Protein AF-A0A933CPD8-F1 (afdb_monomer_lite)

Sequence (116 aa):
MVTSETPESGQQAPEQKIETLAEEIGRLIRNAEPERREDLKELAFTLIREEAFQGATEDARRGGTTPGPFNPLGSGVLIFVLGGGLSFVFGPVGLVLMFGGLIFMLWGLLMSWLKR

pLDDT: mean 70.65, std 14.03, range [41.44, 89.12]

Radius of gyration: 25.87 Å; chains: 1; bounding box: 65×56×55 Å

Secondary structure (DSSP, 8-state):
-------TTTTHHHHHHHHHHHHHHHHHHHHS-GGGHHHHHHHHHHHHHHHHHHHHHHHHHHTT----S--HHHHHHHHHHHHHHHHHHSHHHHHHHHHHHHHHHHHHHHHHHHT-

Structure (mmCIF, N/CA/C/O backbone):
data_AF-A0A933CPD8-F1
#
_entry.id   AF-A0A933CPD8-F1
#
loop_
_atom_site.group_PDB
_atom_site.id
_atom_site.type_symbol
_atom_site.label_atom_id
_atom_site.label_alt_id
_atom_site.label_comp_id
_atom_site.label_asym_id
_atom_site.label_entity_id
_atom_site.label_seq_id
_atom_site.pdbx_PDB_ins_code
_atom_site.Cartn_x
_atom_site.Cartn_y
_atom_site.Cartn_z
_atom_site.occupancy
_atom_site.B_iso_or_equiv
_atom_site.auth_seq_id
_atom_site.auth_comp_id
_atom_site.auth_asym_id
_atom_site.auth_atom_id
_atom_site.pdbx_PDB_model_num
ATOM 1 N N . MET A 1 1 ? -35.946 -41.082 -0.046 1.00 45.38 1 MET A N 1
ATOM 2 C CA . MET A 1 1 ? -34.522 -40.794 -0.322 1.00 45.38 1 MET A CA 1
ATOM 3 C C . MET A 1 1 ? -34.550 -39.868 -1.525 1.00 45.38 1 MET A C 1
ATOM 5 O O . MET A 1 1 ? -35.066 -40.288 -2.544 1.00 45.38 1 MET A O 1
ATOM 9 N N . VAL A 1 2 ? -34.280 -38.572 -1.428 1.00 41.44 2 VAL A N 1
ATOM 10 C CA . VAL A 1 2 ? -33.017 -37.952 -1.018 1.00 41.44 2 VAL A CA 1
ATOM 11 C C . VAL A 1 2 ? -33.319 -36.570 -0.418 1.00 41.44 2 VAL A C 1
ATOM 13 O O . VAL A 1 2 ? -34.145 -35.828 -0.937 1.00 41.44 2 VAL A O 1
ATOM 16 N N . THR A 1 3 ? -32.682 -36.283 0.711 1.00 45.56 3 THR A N 1
ATOM 17 C CA . THR A 1 3 ? -32.575 -34.982 1.378 1.00 45.56 3 THR A CA 1
ATOM 18 C C . THR A 1 3 ? -31.865 -33.982 0.468 1.00 45.56 3 THR A C 1
ATOM 20 O O . THR A 1 3 ? -30.728 -34.223 0.077 1.00 45.56 3 THR A O 1
ATOM 23 N N . SER A 1 4 ? -32.514 -32.864 0.141 1.00 48.28 4 SER A N 1
ATOM 24 C CA . SER A 1 4 ? -31.832 -31.701 -0.433 1.00 48.28 4 SER A CA 1
ATOM 25 C C . SER A 1 4 ? -30.997 -31.059 0.670 1.00 48.28 4 SER A C 1
ATOM 27 O O . SER A 1 4 ? -31.533 -30.428 1.578 1.00 48.28 4 SER A O 1
ATOM 29 N N . GLU A 1 5 ? -29.696 -31.310 0.639 1.00 50.12 5 GLU A N 1
ATOM 30 C CA . GLU A 1 5 ? -28.725 -30.772 1.584 1.00 50.12 5 GLU A CA 1
ATOM 31 C C . GLU A 1 5 ? -28.539 -29.272 1.324 1.00 50.12 5 GLU A C 1
ATOM 33 O O . GLU A 1 5 ? -27.986 -28.857 0.310 1.00 50.12 5 GLU A O 1
ATOM 38 N N . THR A 1 6 ? -29.059 -28.459 2.238 1.00 50.44 6 THR A N 1
ATOM 39 C CA . THR A 1 6 ? -28.878 -27.007 2.296 1.00 50.44 6 THR A CA 1
ATOM 40 C C . THR A 1 6 ? -27.424 -26.678 2.681 1.00 50.44 6 THR A C 1
ATOM 42 O O . THR A 1 6 ? -27.019 -27.045 3.786 1.00 50.44 6 THR A O 1
ATOM 45 N N . PRO A 1 7 ? -26.633 -25.966 1.853 1.00 48.81 7 PRO A N 1
ATOM 46 C CA . PRO A 1 7 ? -25.261 -25.572 2.195 1.00 48.81 7 PRO A CA 1
ATOM 47 C C . PRO A 1 7 ? -25.168 -24.229 2.962 1.00 48.81 7 PRO A C 1
ATOM 49 O O . PRO A 1 7 ? -24.079 -23.698 3.159 1.00 48.81 7 PRO A O 1
ATOM 52 N N . GLU A 1 8 ? -26.291 -23.676 3.430 1.00 53.84 8 GLU A N 1
ATOM 53 C CA . GLU A 1 8 ? -26.418 -22.298 3.955 1.00 53.84 8 GLU A CA 1
ATOM 54 C C . GLU A 1 8 ? -25.877 -22.084 5.387 1.00 53.84 8 GLU A C 1
ATOM 56 O O . GLU A 1 8 ? -25.960 -20.989 5.932 1.00 53.84 8 GLU A O 1
ATOM 61 N N . SER A 1 9 ? -25.327 -23.099 6.051 1.00 52.94 9 SER A N 1
ATOM 62 C CA . SER A 1 9 ? -24.935 -23.007 7.469 1.00 52.94 9 SER A CA 1
ATOM 63 C C . SER A 1 9 ? -23.559 -22.363 7.711 1.00 52.94 9 SER A C 1
ATOM 65 O O . SER A 1 9 ? -23.224 -22.044 8.852 1.00 52.94 9 SER A O 1
ATOM 67 N N . GLY A 1 10 ? -22.765 -22.127 6.659 1.00 52.94 10 GLY A N 1
ATOM 68 C CA . GLY A 1 10 ? -21.439 -21.495 6.755 1.00 52.94 10 GLY A CA 1
ATOM 69 C C . GLY A 1 10 ? -21.420 -19.965 6.604 1.00 52.94 10 GLY A C 1
ATOM 70 O O . GLY A 1 10 ? -20.543 -19.318 7.173 1.00 52.94 10 GLY A O 1
ATOM 71 N N . GLN A 1 11 ? -22.375 -19.382 5.870 1.00 52.06 11 GLN A N 1
ATOM 72 C CA . GLN A 1 11 ? -22.440 -17.936 5.574 1.00 52.06 11 GLN A CA 1
ATOM 73 C C . GLN A 1 11 ? -23.318 -17.144 6.549 1.00 52.06 11 GLN A C 1
ATOM 75 O O . GLN A 1 11 ? -23.001 -16.005 6.869 1.00 52.06 11 GLN A O 1
ATOM 80 N N . GLN A 1 12 ? -24.319 -17.782 7.155 1.00 58.72 12 GLN A N 1
ATOM 81 C CA . GLN A 1 12 ? -25.172 -17.130 8.154 1.00 58.72 12 GLN A CA 1
ATOM 82 C C . GLN A 1 12 ? -24.430 -16.803 9.466 1.00 58.72 12 GLN A C 1
ATOM 84 O O . GLN A 1 12 ? -24.773 -15.856 10.171 1.00 58.72 12 GLN A O 1
ATOM 89 N N . ALA A 1 13 ? -23.391 -17.572 9.809 1.00 69.56 13 ALA A N 1
ATOM 90 C CA . ALA A 1 13 ? -22.619 -17.389 11.039 1.00 69.56 13 ALA A CA 1
ATOM 91 C C . ALA A 1 13 ? -21.805 -16.073 11.102 1.00 69.56 13 ALA A C 1
ATOM 93 O O . ALA A 1 13 ? -21.812 -15.437 12.160 1.00 69.56 13 ALA A O 1
ATOM 94 N N . PRO A 1 14 ? -21.076 -15.640 10.051 1.00 74.31 14 PRO A N 1
ATOM 95 C CA . PRO A 1 14 ? -20.404 -14.339 10.055 1.00 74.31 14 PRO A CA 1
ATOM 96 C C . PRO A 1 14 ? -21.382 -13.158 10.015 1.00 74.31 14 PRO A C 1
ATOM 98 O O . PRO A 1 14 ? -21.169 -12.184 10.731 1.00 74.31 14 PRO A O 1
ATOM 101 N N . GLU A 1 15 ? -22.471 -13.254 9.253 1.00 77.62 15 GLU A N 1
ATOM 102 C CA . GLU A 1 15 ? -23.481 -12.190 9.124 1.00 77.62 15 GLU A CA 1
ATOM 103 C C . GLU A 1 15 ? -24.167 -11.890 10.467 1.00 77.62 15 GLU A C 1
ATOM 105 O O . GLU A 1 15 ? -24.194 -10.740 10.905 1.00 77.62 15 GLU A O 1
ATOM 110 N N . GLN A 1 16 ? -24.601 -12.930 11.191 1.00 83.50 16 GLN A N 1
ATOM 111 C CA . GLN A 1 16 ? -25.207 -12.793 12.526 1.00 83.50 16 GLN A CA 1
ATOM 112 C C . GLN A 1 16 ? -24.244 -12.190 13.561 1.00 83.50 16 GLN A C 1
ATOM 114 O O . GLN A 1 16 ? -24.651 -11.445 14.457 1.00 83.50 16 GLN A O 1
ATOM 119 N N . LYS A 1 17 ? -22.943 -12.492 13.449 1.00 80.25 17 LYS A N 1
ATOM 120 C CA . LYS A 1 17 ? -21.917 -11.904 14.323 1.00 80.25 17 LYS A CA 1
ATOM 121 C C . LYS A 1 17 ? -21.726 -10.416 14.050 1.00 80.25 17 LYS A C 1
ATOM 123 O O . LYS A 1 17 ? -21.588 -9.655 15.004 1.00 80.25 17 LYS A O 1
ATOM 128 N N . ILE A 1 18 ? -21.726 -10.008 12.779 1.00 85.12 18 ILE A N 1
ATOM 129 C CA . ILE A 1 18 ? -21.614 -8.596 12.384 1.00 85.12 18 ILE A CA 1
ATOM 130 C C . ILE A 1 18 ? -22.828 -7.811 12.890 1.00 85.12 18 ILE A C 1
ATOM 132 O O . ILE A 1 18 ? -22.660 -6.728 13.448 1.00 85.12 18 ILE A O 1
ATOM 136 N N . GLU A 1 19 ? -24.029 -8.373 12.756 1.00 85.56 19 GLU A N 1
ATOM 137 C CA . GLU A 1 19 ? -25.267 -7.770 13.258 1.00 85.56 19 GLU A CA 1
ATOM 138 C C . GLU A 1 19 ? -25.220 -7.556 14.778 1.00 85.56 19 GLU A C 1
ATOM 140 O O . GLU A 1 19 ? -25.422 -6.438 15.254 1.00 85.56 19 GLU A O 1
ATOM 145 N N . THR A 1 20 ? -24.828 -8.587 15.534 1.00 89.00 20 THR A N 1
ATOM 146 C CA . THR A 1 20 ? -24.675 -8.497 16.997 1.00 89.00 20 THR A CA 1
ATOM 147 C C . THR A 1 20 ? -23.664 -7.412 17.397 1.00 89.00 20 THR A C 1
ATOM 149 O O . THR A 1 20 ? -23.920 -6.626 18.311 1.00 89.00 20 THR A O 1
ATOM 152 N N . LEU A 1 21 ? -22.527 -7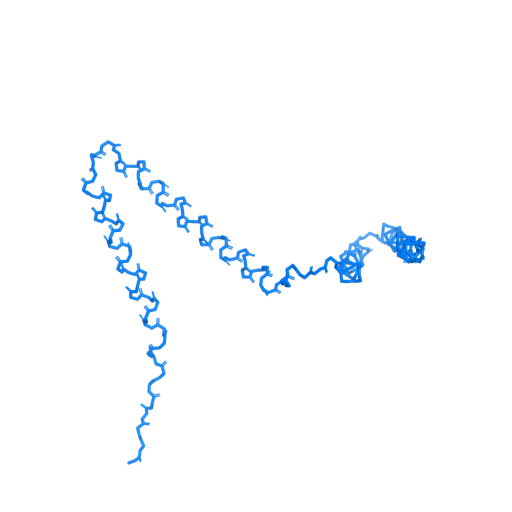.318 16.694 1.00 87.69 21 LEU A N 1
ATOM 153 C CA . LEU A 1 21 ? -21.507 -6.294 16.952 1.00 87.69 21 LEU A CA 1
ATOM 154 C C . LEU A 1 21 ? -22.024 -4.880 16.658 1.00 87.69 21 LEU A C 1
ATOM 156 O O . LEU A 1 21 ? -21.766 -3.948 17.422 1.00 87.69 21 LEU A O 1
ATOM 160 N N . ALA A 1 22 ? -22.764 -4.709 15.562 1.00 87.50 22 ALA A N 1
ATOM 161 C CA . ALA A 1 22 ? -23.354 -3.429 15.188 1.00 87.50 22 ALA A CA 1
ATOM 162 C C . ALA A 1 22 ? -24.381 -2.957 16.230 1.00 87.50 22 ALA A C 1
ATOM 164 O O . ALA A 1 22 ? -24.400 -1.777 16.599 1.00 87.50 22 ALA A O 1
ATOM 165 N N . GLU A 1 23 ? -25.197 -3.873 16.756 1.00 89.12 23 GLU A N 1
ATOM 166 C CA . GLU A 1 23 ? -26.130 -3.579 17.844 1.00 89.12 23 GLU A CA 1
ATOM 167 C C . GLU A 1 23 ? -25.412 -3.176 19.135 1.00 89.12 23 GLU A C 1
ATOM 169 O O . GLU A 1 23 ? -25.828 -2.221 19.803 1.00 89.12 23 GLU A O 1
ATOM 174 N N . GLU A 1 24 ? -24.317 -3.859 19.471 1.00 88.56 24 GLU A N 1
ATOM 175 C CA . GLU A 1 24 ? -23.526 -3.582 20.667 1.00 88.56 24 GLU A CA 1
ATOM 176 C C . GLU A 1 24 ? -22.836 -2.212 20.593 1.00 88.56 24 GLU A C 1
ATOM 178 O O . GLU A 1 24 ? -22.964 -1.410 21.525 1.00 88.56 24 GLU A O 1
ATOM 183 N N . ILE A 1 25 ? -22.212 -1.885 19.455 1.00 86.38 25 ILE A N 1
ATOM 184 C CA . ILE A 1 25 ? -21.628 -0.560 19.187 1.00 86.38 25 ILE A CA 1
ATOM 185 C C . ILE A 1 25 ? -22.716 0.517 19.260 1.00 86.38 25 ILE A C 1
ATOM 187 O O . ILE A 1 25 ? -22.555 1.532 19.943 1.00 86.38 25 ILE A O 1
ATOM 191 N N . GLY A 1 26 ? -23.868 0.282 18.626 1.00 83.94 26 GLY A N 1
ATOM 192 C CA . GLY A 1 26 ? -25.002 1.202 18.672 1.00 83.94 26 GLY A CA 1
ATOM 193 C C . GLY A 1 26 ? -25.527 1.427 20.093 1.00 83.94 26 GLY A C 1
ATOM 194 O O . GLY A 1 26 ? -25.874 2.553 20.456 1.00 83.94 26 GLY A O 1
ATOM 195 N N . ARG A 1 27 ? -25.563 0.385 20.931 1.00 88.62 27 ARG A N 1
ATOM 196 C CA . ARG A 1 27 ? -25.953 0.491 22.345 1.00 88.62 27 ARG A CA 1
ATOM 197 C C . ARG A 1 27 ? -24.930 1.289 23.151 1.00 88.62 27 ARG A C 1
ATOM 199 O O . ARG A 1 27 ? -25.334 2.117 23.965 1.00 88.62 27 ARG A O 1
ATOM 206 N N . LEU A 1 28 ? -23.639 1.077 22.908 1.00 86.25 28 LEU A N 1
ATOM 207 C CA . LEU A 1 28 ? -22.558 1.779 23.599 1.00 86.25 28 LEU A CA 1
ATOM 208 C C . LEU A 1 28 ? -22.569 3.283 23.281 1.00 86.25 28 LEU A C 1
ATOM 210 O O . LEU A 1 28 ? -22.518 4.101 24.196 1.00 86.25 28 LEU A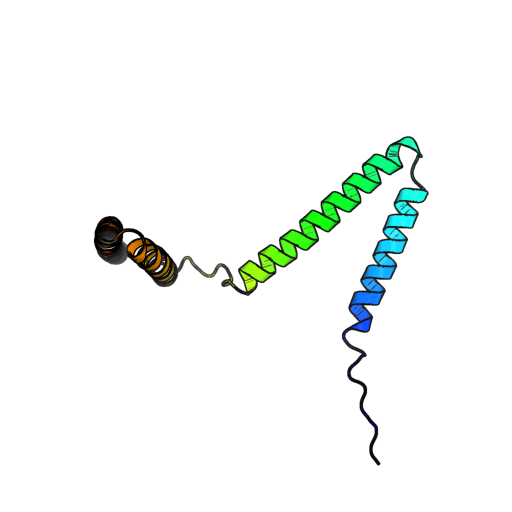 O 1
ATOM 214 N N . ILE A 1 29 ? -22.754 3.649 22.007 1.00 81.62 29 ILE A N 1
ATOM 215 C CA . ILE A 1 29 ? -22.863 5.050 21.568 1.00 81.62 29 ILE A CA 1
ATOM 216 C C . ILE A 1 29 ? -24.129 5.707 22.140 1.00 81.62 29 ILE A C 1
ATOM 218 O O . ILE A 1 29 ? -24.081 6.837 22.618 1.00 81.62 29 ILE A O 1
ATOM 222 N N . ARG A 1 30 ? -25.274 5.008 22.146 1.00 81.62 30 ARG A N 1
ATOM 223 C CA . ARG A 1 30 ? -26.533 5.542 22.703 1.00 81.62 30 ARG A CA 1
ATOM 224 C C . ARG A 1 30 ? -26.503 5.733 24.219 1.00 81.62 30 ARG A C 1
ATOM 226 O O . ARG A 1 30 ? -27.230 6.590 24.712 1.00 81.62 30 ARG A O 1
ATOM 233 N N . ASN A 1 31 ? -25.703 4.956 24.942 1.00 83.69 31 ASN A N 1
ATOM 234 C CA . ASN A 1 31 ? -25.545 5.094 26.391 1.00 83.69 31 ASN A CA 1
ATOM 235 C C . ASN A 1 31 ? -24.491 6.141 26.784 1.00 83.69 31 ASN A C 1
ATOM 237 O O . ASN A 1 31 ? -24.439 6.531 27.947 1.00 83.69 31 ASN A O 1
ATOM 241 N N . ALA A 1 32 ? -23.679 6.617 25.836 1.00 80.62 32 ALA A N 1
ATOM 242 C CA . ALA A 1 32 ? -22.724 7.689 26.075 1.00 80.62 32 ALA A CA 1
ATOM 243 C C . ALA A 1 32 ? -23.410 9.059 26.250 1.00 80.62 32 ALA A C 1
ATOM 245 O O . ALA A 1 32 ? -24.553 9.283 25.820 1.00 80.62 32 ALA A O 1
ATOM 246 N N . GLU A 1 33 ? -22.688 9.988 26.880 1.00 79.25 33 GLU A N 1
ATOM 247 C CA . GLU A 1 33 ? -23.091 11.390 27.043 1.00 79.25 33 GLU A CA 1
ATOM 248 C C . GLU A 1 33 ? -23.424 12.012 25.678 1.00 79.25 33 GLU A C 1
ATOM 250 O O . GLU A 1 33 ? -22.673 11.785 24.730 1.00 79.25 33 GLU A O 1
ATOM 255 N N . PRO A 1 34 ? -24.522 12.784 25.552 1.00 70.69 34 PRO A N 1
ATOM 256 C CA . PRO A 1 34 ? -25.007 13.312 24.273 1.00 70.69 34 PRO A CA 1
ATOM 257 C C . PRO A 1 34 ? -23.950 14.107 23.498 1.00 70.69 34 PRO A C 1
ATOM 259 O O . PRO A 1 34 ? -23.911 14.007 22.277 1.00 70.69 34 PRO A O 1
ATOM 262 N N . GLU A 1 35 ? -23.058 14.802 24.205 1.00 74.31 35 GLU A N 1
ATOM 263 C CA . GLU A 1 35 ? -21.941 15.562 23.631 1.00 74.31 35 GLU A CA 1
ATOM 264 C C . GLU A 1 35 ? -20.871 14.665 22.990 1.00 74.31 35 GLU A C 1
ATOM 266 O O . GLU A 1 35 ? -20.270 15.049 21.998 1.00 74.31 35 GLU A O 1
ATOM 271 N N . ARG A 1 36 ? -20.669 13.439 23.495 1.00 75.62 36 ARG A N 1
ATOM 272 C CA . ARG A 1 36 ? -19.657 12.495 22.980 1.00 75.62 36 ARG A CA 1
ATOM 273 C C . ARG A 1 36 ? -20.194 11.512 21.947 1.00 75.62 36 ARG A C 1
ATOM 275 O O . ARG A 1 36 ? -19.437 10.699 21.421 1.00 75.62 36 ARG A O 1
ATOM 282 N N . ARG A 1 37 ? -21.504 11.510 21.682 1.00 78.69 37 ARG A N 1
ATOM 283 C CA . ARG A 1 37 ? -22.119 10.543 20.751 1.00 78.69 37 ARG A CA 1
ATOM 284 C C . ARG A 1 37 ? -21.654 10.757 19.322 1.00 78.69 37 ARG A C 1
ATOM 286 O O . ARG A 1 37 ? -21.510 9.783 18.589 1.00 78.69 37 ARG A O 1
ATOM 293 N N . GLU A 1 38 ? -21.462 12.014 18.938 1.00 77.00 38 GLU A N 1
ATOM 294 C CA . GLU A 1 38 ? -20.989 12.388 17.609 1.00 77.00 38 GLU A CA 1
ATOM 295 C C . GLU A 1 38 ? -19.538 11.939 17.410 1.00 77.00 38 GLU A C 1
ATOM 297 O O . GLU A 1 38 ? -19.270 11.173 16.486 1.00 77.00 38 GLU A O 1
ATOM 302 N N . ASP A 1 39 ? -18.662 12.248 18.369 1.00 82.81 39 ASP A N 1
ATOM 303 C CA . ASP A 1 39 ? -17.261 11.808 18.374 1.00 82.81 39 ASP A CA 1
ATOM 304 C C . ASP A 1 39 ? -17.127 10.277 18.357 1.00 82.81 39 ASP A C 1
ATOM 306 O O . ASP A 1 39 ? -16.352 9.709 17.589 1.00 82.81 39 ASP A O 1
ATOM 310 N N . LEU A 1 40 ? -17.913 9.571 19.179 1.00 83.25 40 LEU A N 1
ATOM 311 C CA . LEU A 1 40 ? -17.897 8.105 19.229 1.00 83.25 40 LEU A CA 1
ATOM 312 C C . LEU A 1 40 ? -18.431 7.473 17.938 1.00 83.25 40 LEU A C 1
ATOM 314 O O . LEU A 1 40 ? -17.971 6.401 17.544 1.00 83.25 40 LEU A O 1
ATOM 318 N N . LYS A 1 41 ? -19.382 8.127 17.262 1.00 82.31 41 LYS A N 1
ATOM 319 C CA . LYS A 1 41 ? -19.890 7.694 15.956 1.00 82.31 41 LYS A CA 1
ATOM 320 C C . LYS A 1 41 ? -18.837 7.886 14.870 1.00 82.31 41 LYS A C 1
ATOM 322 O O . LYS A 1 41 ? -18.652 6.983 14.056 1.00 82.31 41 LYS A O 1
ATOM 327 N N . GLU A 1 42 ? -18.156 9.028 14.852 1.00 84.00 42 GLU A N 1
ATOM 328 C CA . GLU A 1 42 ? -17.076 9.295 13.901 1.00 84.00 42 GLU A CA 1
ATOM 329 C C . GLU A 1 42 ? -15.898 8.336 14.110 1.00 84.00 42 GLU A C 1
ATOM 331 O O . GLU A 1 42 ? -15.367 7.786 13.143 1.00 84.00 42 GLU A O 1
ATOM 336 N N . LEU A 1 43 ? -15.557 8.043 15.368 1.00 84.31 43 LEU A N 1
ATOM 337 C CA . LEU A 1 43 ? -14.519 7.080 15.725 1.00 84.31 43 LEU A CA 1
ATOM 338 C C . LEU A 1 43 ? -14.896 5.654 15.302 1.00 84.31 43 LEU A C 1
ATOM 340 O O . LEU A 1 43 ? -14.099 4.988 14.644 1.00 84.31 43 LEU A O 1
ATOM 344 N N . ALA A 1 44 ? -16.119 5.198 15.597 1.00 85.44 44 ALA A N 1
ATOM 345 C CA . ALA A 1 44 ? -16.598 3.886 15.158 1.00 85.44 44 ALA A CA 1
ATOM 346 C C . ALA A 1 44 ? -16.619 3.773 13.624 1.00 85.44 44 ALA A C 1
ATOM 348 O O . ALA A 1 44 ? -16.194 2.761 13.069 1.00 85.44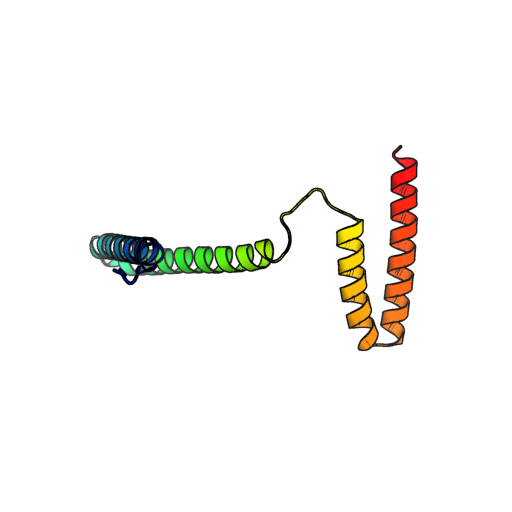 44 ALA A O 1
ATOM 349 N N . PHE A 1 45 ? -17.064 4.825 12.931 1.00 83.44 45 PHE A N 1
ATOM 350 C CA . PHE A 1 45 ? -17.073 4.8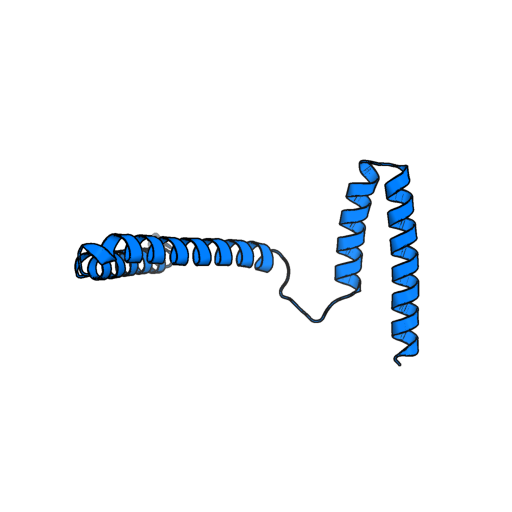70 11.471 1.00 83.44 45 PHE A CA 1
ATOM 351 C C . PHE A 1 45 ? -15.659 4.822 10.887 1.00 83.44 45 PHE A C 1
ATOM 353 O O . PHE A 1 45 ? -15.418 4.078 9.940 1.00 83.44 45 PHE A O 1
ATOM 360 N N . THR A 1 46 ? -14.724 5.577 11.464 1.00 88.56 46 THR A N 1
ATOM 361 C CA . THR A 1 46 ? -13.323 5.603 11.027 1.00 88.56 46 THR A CA 1
ATOM 362 C C . THR A 1 46 ? -12.672 4.237 11.194 1.00 88.56 46 THR A C 1
ATOM 364 O O . THR A 1 46 ? -12.105 3.735 10.231 1.00 88.56 46 THR A O 1
ATOM 367 N N . LEU A 1 47 ? -12.831 3.598 12.357 1.00 84.12 47 LEU A N 1
ATOM 368 C CA . LEU A 1 47 ? -12.284 2.265 12.624 1.00 84.12 47 LEU A CA 1
ATOM 369 C C . LEU A 1 47 ? -12.867 1.189 11.702 1.00 84.12 47 LEU A C 1
ATOM 371 O O . LEU A 1 47 ? -12.111 0.424 11.114 1.00 84.12 47 LEU A O 1
ATOM 375 N N . ILE A 1 48 ? -14.193 1.143 11.524 1.00 85.50 48 ILE A N 1
ATOM 376 C CA . ILE A 1 48 ? -14.834 0.159 10.631 1.00 85.50 48 ILE A CA 1
ATOM 377 C C . ILE A 1 48 ? -14.384 0.377 9.189 1.00 85.50 48 ILE A C 1
ATOM 379 O O . ILE A 1 48 ? -14.098 -0.581 8.474 1.00 85.50 48 ILE A O 1
ATOM 383 N N . ARG A 1 49 ? -14.322 1.637 8.751 1.00 80.56 49 ARG A N 1
ATOM 384 C CA . ARG A 1 49 ? -13.869 1.992 7.410 1.00 80.56 49 ARG A CA 1
ATOM 385 C C . ARG A 1 49 ? -12.416 1.571 7.217 1.00 80.56 49 ARG A C 1
ATOM 387 O O . ARG A 1 49 ? -12.115 0.889 6.245 1.00 80.56 49 ARG A O 1
ATOM 394 N N . GLU A 1 50 ? -11.530 1.961 8.121 1.00 76.19 50 GLU A N 1
ATOM 395 C CA . GLU A 1 50 ? -10.111 1.634 8.050 1.00 76.19 50 GLU A CA 1
ATOM 396 C C . GLU A 1 50 ? -9.880 0.120 8.039 1.00 76.19 50 GLU A C 1
ATOM 398 O O . GLU A 1 50 ? -9.199 -0.360 7.140 1.00 76.19 50 GLU A O 1
ATOM 403 N N . GLU A 1 51 ? -10.517 -0.638 8.931 1.00 68.69 51 GLU A N 1
ATOM 404 C CA . GLU A 1 51 ? -10.392 -2.099 8.989 1.00 68.69 51 GLU A CA 1
ATOM 405 C C . GLU A 1 51 ? -10.986 -2.779 7.740 1.00 68.69 51 GLU A C 1
ATOM 407 O O . GLU A 1 51 ? -10.372 -3.675 7.165 1.00 68.69 51 GLU A O 1
ATOM 412 N N . ALA A 1 52 ? -12.141 -2.319 7.241 1.00 72.19 52 ALA A N 1
ATOM 413 C CA . ALA A 1 52 ? -12.755 -2.858 6.023 1.00 72.19 52 ALA A CA 1
ATOM 414 C C . ALA A 1 52 ? -11.897 -2.597 4.771 1.00 72.19 52 ALA A C 1
ATOM 416 O O . ALA A 1 52 ? -11.784 -3.454 3.892 1.00 72.19 52 ALA A O 1
ATOM 417 N N . PHE A 1 53 ? -11.254 -1.428 4.690 1.00 60.94 53 PHE A N 1
ATOM 418 C CA . PHE A 1 53 ? -10.321 -1.110 3.609 1.00 60.94 53 PHE A CA 1
ATOM 419 C C . PHE A 1 53 ? -8.947 -1.769 3.803 1.00 60.94 53 PHE A C 1
ATOM 421 O O . PHE A 1 53 ? -8.312 -2.113 2.805 1.00 60.94 53 PHE A O 1
ATOM 428 N N . GLN A 1 54 ? -8.486 -1.990 5.038 1.00 60.84 54 GLN A N 1
ATOM 429 C CA . GLN A 1 54 ? -7.282 -2.770 5.331 1.00 60.84 54 GLN A CA 1
ATOM 430 C C . GLN A 1 54 ? -7.486 -4.239 4.974 1.00 60.84 54 GLN A C 1
ATOM 432 O O . GLN A 1 54 ? -6.602 -4.798 4.342 1.00 60.84 54 GLN A O 1
ATOM 437 N N . GLY A 1 55 ? -8.653 -4.824 5.249 1.00 55.44 55 GLY A N 1
ATOM 438 C CA . GLY A 1 55 ? -9.038 -6.159 4.793 1.00 55.44 55 GLY A CA 1
ATOM 439 C C . GLY A 1 55 ? -9.091 -6.261 3.269 1.00 55.44 55 GLY A C 1
ATOM 440 O O . GLY A 1 55 ? -8.515 -7.182 2.713 1.00 55.44 55 GLY A O 1
ATOM 441 N N . ALA A 1 56 ? -9.652 -5.269 2.569 1.00 55.41 56 ALA A N 1
ATOM 442 C CA . ALA A 1 56 ? -9.646 -5.231 1.101 1.00 55.41 56 ALA A CA 1
ATOM 443 C C . ALA A 1 56 ? -8.242 -5.004 0.505 1.00 55.41 56 ALA A C 1
ATOM 445 O O . ALA A 1 56 ? -7.911 -5.540 -0.550 1.00 55.41 56 ALA A O 1
ATOM 446 N N . THR A 1 57 ? -7.393 -4.226 1.181 1.00 50.69 57 THR A N 1
ATOM 447 C CA . THR A 1 57 ? -5.990 -4.010 0.792 1.00 50.69 57 THR A CA 1
ATOM 448 C C . THR A 1 57 ? -5.142 -5.237 1.108 1.00 50.69 57 THR A C 1
ATOM 450 O O . THR A 1 57 ? -4.247 -5.579 0.341 1.00 50.69 57 THR A O 1
ATOM 453 N N . GLU A 1 58 ? -5.420 -5.923 2.213 1.00 48.31 58 GLU A N 1
ATOM 454 C CA . GLU A 1 58 ? -4.846 -7.215 2.541 1.00 48.31 58 GLU A CA 1
ATOM 455 C C . GLU A 1 58 ? -5.379 -8.310 1.634 1.00 48.31 58 GLU A C 1
ATOM 457 O O . GLU A 1 58 ? -4.593 -9.173 1.322 1.00 48.31 58 GLU A O 1
ATOM 462 N N . ASP A 1 59 ? -6.616 -8.294 1.146 1.00 46.78 59 ASP A N 1
ATOM 463 C CA . ASP A 1 59 ? -7.119 -9.253 0.156 1.00 46.78 59 ASP A CA 1
ATOM 464 C C . ASP A 1 59 ? -6.568 -8.949 -1.240 1.00 46.78 59 ASP A C 1
ATOM 466 O O . ASP A 1 59 ? -6.227 -9.865 -1.985 1.00 46.78 59 ASP A O 1
ATOM 470 N N . ALA A 1 60 ? -6.321 -7.676 -1.558 1.00 49.16 60 ALA A N 1
ATOM 471 C CA . ALA A 1 60 ? -5.522 -7.277 -2.714 1.00 49.16 60 ALA A CA 1
ATOM 472 C C . ALA A 1 60 ? -4.029 -7.656 -2.563 1.00 49.16 60 ALA A C 1
ATOM 474 O O . ALA A 1 60 ? -3.377 -7.969 -3.558 1.00 49.16 60 ALA A O 1
ATOM 475 N N . ARG A 1 61 ? -3.480 -7.690 -1.334 1.00 45.97 61 ARG A N 1
ATOM 476 C CA . ARG A 1 61 ? -2.125 -8.196 -1.005 1.00 45.97 61 ARG A CA 1
ATOM 477 C C . ARG A 1 61 ? -2.074 -9.711 -0.750 1.00 45.97 61 ARG A C 1
ATOM 479 O O . ARG A 1 61 ? -1.017 -10.305 -0.885 1.00 45.97 61 ARG A O 1
ATOM 486 N N . ARG A 1 62 ? -3.179 -10.384 -0.438 1.00 44.00 62 ARG A N 1
ATOM 487 C CA . ARG A 1 62 ? -3.303 -11.847 -0.280 1.00 44.00 62 ARG A CA 1
ATOM 488 C C . ARG A 1 62 ? -3.566 -12.479 -1.640 1.00 44.00 62 ARG A C 1
ATOM 490 O O . ARG A 1 62 ? -2.995 -13.521 -1.934 1.00 44.00 62 ARG A O 1
ATOM 497 N N . GLY A 1 63 ? -4.283 -11.778 -2.520 1.00 44.56 63 GLY A N 1
ATOM 498 C CA . GLY A 1 63 ? -4.228 -11.972 -3.971 1.00 44.56 63 GLY A CA 1
ATOM 499 C C . GLY A 1 63 ? -2.895 -11.530 -4.594 1.00 44.56 63 GLY A C 1
ATOM 500 O O . GLY A 1 63 ? -2.635 -11.810 -5.761 1.00 44.56 63 GLY A O 1
ATOM 501 N N . GLY A 1 64 ? -2.030 -10.881 -3.809 1.00 50.41 64 GLY A N 1
ATOM 502 C CA . GLY A 1 64 ? -0.742 -10.332 -4.214 1.00 50.41 64 GLY A CA 1
ATOM 503 C C . GLY A 1 64 ? 0.398 -10.743 -3.288 1.00 50.41 64 GLY A C 1
ATOM 504 O O . GLY A 1 64 ? 1.099 -9.875 -2.798 1.00 50.41 64 GLY A O 1
ATOM 505 N N . THR A 1 65 ? 0.606 -12.052 -3.111 1.00 45.66 65 THR A N 1
ATOM 506 C CA . THR A 1 65 ? 1.818 -12.665 -2.529 1.00 45.66 65 THR A CA 1
ATOM 507 C C . THR A 1 65 ? 2.158 -12.202 -1.101 1.00 45.66 65 THR A C 1
ATOM 509 O O . THR A 1 65 ? 2.691 -11.116 -0.889 1.00 45.66 65 THR A O 1
ATOM 512 N N . THR A 1 66 ? 1.958 -13.087 -0.114 1.00 44.03 66 THR A N 1
ATOM 513 C CA . THR A 1 66 ? 2.646 -13.066 1.195 1.00 44.03 66 THR A CA 1
ATOM 514 C C . THR A 1 66 ? 4.043 -12.446 1.070 1.00 44.03 66 THR A C 1
ATOM 516 O O . THR A 1 66 ? 4.762 -12.859 0.152 1.00 44.03 66 THR A O 1
ATOM 519 N N . PRO A 1 67 ? 4.480 -11.522 1.954 1.00 47.03 67 PRO A N 1
ATOM 520 C CA . PRO A 1 67 ? 5.854 -11.039 1.946 1.00 47.03 67 PRO A CA 1
ATOM 521 C C . PRO A 1 67 ? 6.772 -12.180 2.400 1.00 47.03 67 PRO A C 1
ATOM 523 O O . PRO A 1 67 ? 7.167 -12.296 3.556 1.00 47.03 67 PRO A O 1
ATOM 526 N N . GLY A 1 68 ? 7.052 -13.082 1.463 1.00 54.91 68 GLY A N 1
ATOM 527 C CA . GLY A 1 68 ? 8.134 -14.037 1.536 1.00 54.91 68 GLY A CA 1
ATOM 528 C C . GLY A 1 68 ? 9.469 -13.294 1.499 1.00 54.91 68 GLY A C 1
ATOM 529 O O . GLY A 1 68 ? 9.507 -12.098 1.184 1.00 54.91 68 GLY A O 1
ATOM 530 N N . PRO A 1 69 ? 10.575 -13.983 1.825 1.00 62.38 69 PRO A N 1
ATOM 531 C CA . PRO A 1 69 ? 11.912 -13.399 1.769 1.00 62.38 69 PRO A CA 1
ATOM 532 C C . PRO A 1 69 ? 12.085 -12.653 0.448 1.00 62.38 69 PRO A C 1
ATOM 534 O O . PRO A 1 69 ? 11.706 -13.188 -0.595 1.00 62.38 69 PRO A O 1
ATOM 537 N N . PHE A 1 70 ? 12.592 -11.414 0.519 1.00 63.72 70 PHE A N 1
ATOM 538 C CA . PHE A 1 70 ? 12.718 -10.498 -0.616 1.00 63.72 70 PHE A CA 1
ATOM 539 C C . PHE A 1 70 ? 13.269 -11.274 -1.815 1.00 63.72 70 PHE A C 1
ATOM 541 O O . PHE A 1 70 ? 14.435 -11.664 -1.813 1.00 63.72 70 PHE A O 1
ATOM 548 N N . ASN A 1 71 ? 12.400 -11.596 -2.776 1.00 63.19 71 ASN A N 1
ATOM 549 C CA . ASN A 1 71 ? 12.731 -12.472 -3.889 1.00 63.19 71 ASN A CA 1
ATOM 550 C C . ASN A 1 71 ? 13.148 -11.576 -5.057 1.00 63.19 71 ASN A C 1
ATOM 552 O O . ASN A 1 71 ? 12.268 -11.127 -5.791 1.00 63.19 71 ASN A O 1
ATOM 556 N N . PRO A 1 72 ? 14.452 -11.300 -5.251 1.00 69.88 72 PRO A N 1
ATOM 557 C CA . PRO A 1 72 ? 14.911 -10.352 -6.264 1.00 69.88 72 PRO A CA 1
ATOM 558 C C . PRO A 1 72 ? 14.490 -10.762 -7.680 1.00 69.88 72 PRO A C 1
ATOM 560 O O . PRO A 1 72 ? 14.317 -9.899 -8.535 1.00 69.88 72 PRO A O 1
ATOM 563 N N . LEU A 1 73 ? 14.263 -12.059 -7.918 1.00 74.44 73 LEU A N 1
ATOM 564 C CA . LEU A 1 73 ? 13.724 -12.587 -9.170 1.00 74.44 73 LEU A CA 1
ATOM 565 C C . LEU A 1 73 ? 12.248 -12.217 -9.349 1.00 74.44 73 LEU A C 1
ATOM 567 O O . LEU A 1 73 ? 11.870 -11.726 -10.407 1.00 74.44 73 LEU A O 1
ATOM 571 N N . GLY A 1 74 ? 11.428 -12.386 -8.309 1.00 72.38 74 GLY A N 1
ATOM 572 C CA . GLY A 1 74 ? 10.020 -11.973 -8.326 1.00 72.38 74 GLY A CA 1
ATOM 573 C C . GLY A 1 74 ? 9.866 -10.459 -8.483 1.00 72.38 74 GLY A C 1
ATOM 574 O O . GLY A 1 74 ? 9.110 -9.996 -9.338 1.00 72.38 74 GLY A O 1
ATOM 575 N N . SER A 1 75 ? 10.654 -9.687 -7.729 1.00 72.19 75 SER A N 1
ATOM 576 C CA . SER A 1 75 ? 10.718 -8.228 -7.854 1.00 72.19 75 SER A CA 1
ATOM 577 C C . SER A 1 75 ? 11.161 -7.809 -9.258 1.00 72.19 75 SER A C 1
ATOM 579 O O . SER A 1 75 ? 10.570 -6.910 -9.848 1.00 72.19 75 SER A O 1
ATOM 581 N N . GLY A 1 76 ? 12.169 -8.486 -9.817 1.00 70.75 76 GLY A N 1
ATOM 582 C CA . GLY A 1 76 ? 12.688 -8.229 -11.158 1.00 70.75 76 GLY A CA 1
ATOM 583 C C . GLY A 1 76 ? 11.665 -8.501 -12.260 1.00 70.75 76 GLY A C 1
ATOM 584 O O . GLY A 1 76 ? 11.525 -7.682 -13.163 1.00 70.75 76 GLY A O 1
ATOM 585 N N . VAL A 1 77 ? 10.900 -9.594 -12.171 1.00 78.12 77 VAL A N 1
ATOM 586 C CA . VAL A 1 77 ? 9.834 -9.914 -13.139 1.00 78.12 77 VAL A CA 1
ATOM 587 C C . VAL A 1 77 ? 8.696 -8.895 -13.066 1.00 78.12 77 VAL A C 1
ATOM 589 O O . VAL A 1 77 ? 8.229 -8.442 -14.106 1.00 78.12 77 VAL A O 1
ATOM 592 N N . LEU A 1 78 ? 8.285 -8.469 -11.868 1.00 78.81 78 LEU A N 1
ATOM 593 C CA . LEU A 1 78 ? 7.266 -7.424 -11.707 1.00 78.81 78 LEU A CA 1
ATOM 594 C C . LEU A 1 78 ? 7.726 -6.084 -12.292 1.00 78.81 78 LEU A C 1
ATOM 596 O O . LEU A 1 78 ? 6.985 -5.464 -13.050 1.00 78.81 78 LEU A O 1
ATOM 600 N N . ILE A 1 79 ? 8.963 -5.669 -12.000 1.00 77.44 79 ILE A N 1
ATOM 601 C CA . ILE A 1 79 ? 9.564 -4.454 -12.569 1.00 77.44 79 ILE A CA 1
ATOM 602 C C . ILE A 1 79 ? 9.700 -4.578 -14.094 1.00 77.44 79 ILE A C 1
ATOM 604 O O . ILE A 1 79 ? 9.455 -3.607 -14.803 1.00 77.44 79 ILE A O 1
ATOM 608 N N . PHE A 1 80 ? 10.033 -5.762 -14.616 1.00 75.88 80 PHE A N 1
ATOM 609 C CA . PHE A 1 80 ? 10.131 -6.016 -16.053 1.00 75.88 80 PHE A CA 1
ATOM 610 C C . PHE A 1 80 ? 8.770 -5.957 -16.752 1.00 75.88 80 PHE A C 1
ATOM 612 O O . PHE A 1 80 ? 8.661 -5.335 -17.802 1.00 75.88 80 PHE A O 1
ATOM 619 N N . VAL A 1 81 ? 7.723 -6.553 -16.177 1.00 77.56 81 VAL A N 1
ATOM 620 C CA . VAL A 1 81 ? 6.358 -6.501 -16.726 1.00 77.56 81 VAL A CA 1
ATOM 621 C C . VAL A 1 81 ? 5.816 -5.074 -16.673 1.00 77.56 81 VAL A C 1
ATOM 623 O O . VAL A 1 81 ? 5.270 -4.586 -17.662 1.00 77.56 81 VAL A O 1
ATOM 626 N N . LEU A 1 82 ? 6.023 -4.378 -15.553 1.00 74.56 82 LEU A N 1
ATOM 627 C CA . LEU A 1 82 ? 5.608 -2.989 -15.386 1.00 74.56 82 LEU A CA 1
ATOM 628 C C . LEU A 1 82 ? 6.365 -2.070 -16.354 1.00 74.56 82 LEU A C 1
ATOM 630 O O . LEU A 1 82 ? 5.756 -1.244 -17.028 1.00 74.56 82 LEU A O 1
ATOM 634 N N . GLY A 1 83 ? 7.678 -2.268 -16.487 1.00 65.56 83 GLY A N 1
ATOM 635 C CA . GLY A 1 83 ? 8.528 -1.552 -17.429 1.00 65.56 83 GLY A CA 1
ATOM 636 C C . GLY A 1 83 ? 8.184 -1.851 -18.884 1.00 65.56 83 GLY A C 1
ATOM 637 O O . GLY A 1 83 ? 8.076 -0.923 -19.668 1.00 65.56 83 GLY A O 1
ATOM 638 N N . GLY A 1 84 ? 7.930 -3.111 -19.242 1.00 72.62 84 GLY A N 1
ATOM 639 C CA . GLY A 1 84 ? 7.525 -3.544 -20.582 1.00 72.62 84 GLY A CA 1
ATOM 640 C C . GLY A 1 84 ? 6.153 -3.013 -21.002 1.00 72.62 84 GLY A C 1
ATOM 641 O O . GLY A 1 84 ? 5.983 -2.589 -22.144 1.00 72.62 84 GLY A O 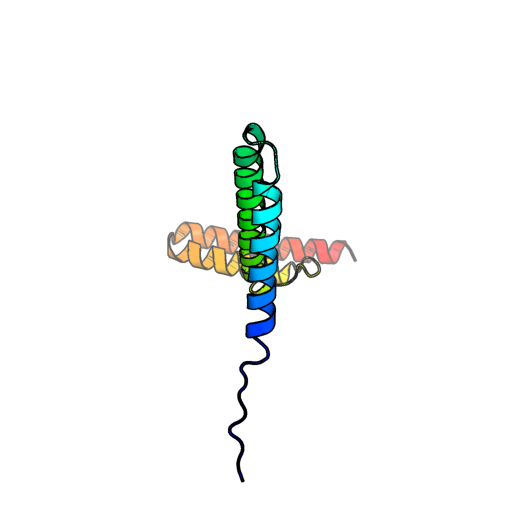1
ATOM 642 N N . GLY A 1 85 ? 5.195 -2.952 -20.074 1.00 66.75 85 GLY A N 1
ATOM 643 C CA . GLY A 1 85 ? 3.912 -2.282 -20.299 1.00 66.75 85 GLY A CA 1
ATOM 644 C C . GLY A 1 85 ? 4.075 -0.773 -20.503 1.00 66.75 85 GLY A C 1
ATOM 645 O O . GLY A 1 85 ? 3.451 -0.198 -21.391 1.00 66.75 85 GLY A O 1
ATOM 646 N N . LEU A 1 86 ? 4.974 -0.135 -19.747 1.00 63.16 86 LEU A N 1
ATOM 647 C CA . LEU A 1 86 ? 5.298 1.287 -19.907 1.00 63.16 86 LEU A CA 1
ATOM 648 C C . LEU A 1 86 ? 6.054 1.576 -21.219 1.00 63.16 86 LEU A C 1
ATOM 650 O O . LEU A 1 86 ? 5.804 2.591 -21.869 1.00 63.16 86 LEU A O 1
ATOM 654 N N . SER A 1 87 ? 6.928 0.659 -21.649 1.00 62.88 87 SER A N 1
ATOM 655 C CA . SER A 1 87 ? 7.656 0.694 -22.926 1.00 62.88 87 SER A CA 1
ATOM 656 C C . SER A 1 87 ? 6.737 0.771 -24.132 1.00 62.88 87 SER A C 1
ATOM 658 O O . SER A 1 87 ? 7.065 1.416 -25.126 1.00 62.88 87 SER A O 1
ATOM 660 N N . PHE A 1 88 ? 5.586 0.105 -24.039 1.00 63.12 88 PHE A N 1
ATOM 661 C CA . PHE A 1 88 ? 4.579 0.075 -25.090 1.00 63.12 88 PHE A CA 1
ATOM 662 C C . PHE A 1 88 ? 3.954 1.459 -25.334 1.00 63.12 88 PHE A C 1
ATOM 664 O O . PHE A 1 88 ? 3.557 1.766 -26.454 1.00 63.12 88 PHE A O 1
ATOM 671 N N . VAL A 1 89 ? 3.920 2.319 -24.309 1.00 61.19 89 VAL A N 1
ATOM 672 C CA . VAL A 1 89 ? 3.371 3.684 -24.391 1.00 61.19 89 VAL A CA 1
ATOM 673 C C . VAL A 1 89 ? 4.404 4.677 -24.945 1.00 61.19 89 VAL A C 1
ATOM 675 O O . VAL A 1 89 ? 4.041 5.622 -25.639 1.00 61.19 89 VAL A O 1
ATOM 678 N N . PHE A 1 90 ? 5.699 4.449 -24.695 1.00 55.91 90 PHE A N 1
ATOM 679 C CA . PHE A 1 90 ? 6.787 5.333 -25.123 1.00 55.91 90 PHE A CA 1
ATOM 680 C C . PHE A 1 90 ? 7.975 4.516 -25.651 1.00 55.91 90 PHE A C 1
ATOM 682 O O . PHE A 1 90 ? 8.915 4.227 -24.909 1.00 55.91 90 PHE A O 1
ATOM 689 N N . GLY A 1 91 ? 7.965 4.173 -26.944 1.00 69.31 91 GLY A N 1
ATOM 690 C CA . GLY A 1 91 ? 8.981 3.321 -27.591 1.00 69.31 91 GLY A CA 1
ATOM 691 C C . GLY A 1 91 ? 10.453 3.558 -27.176 1.00 69.31 91 GLY A C 1
ATOM 692 O O . GLY A 1 91 ? 11.147 2.583 -26.889 1.00 69.31 91 GLY A O 1
ATOM 693 N N . PRO A 1 92 ? 10.954 4.806 -27.057 1.00 65.44 92 PRO A N 1
ATOM 694 C CA . PRO A 1 92 ? 12.325 5.068 -26.596 1.00 65.44 92 PRO A CA 1
ATOM 695 C C . PRO A 1 92 ? 12.532 4.836 -25.090 1.00 65.44 92 PRO A C 1
ATOM 697 O O . PRO A 1 92 ? 13.557 4.296 -24.678 1.00 65.44 92 PRO A O 1
ATOM 700 N N . VAL A 1 93 ? 11.558 5.231 -24.261 1.00 65.19 93 VAL A N 1
ATOM 701 C CA . VAL A 1 93 ? 11.618 5.125 -22.787 1.00 65.19 93 VAL A CA 1
ATOM 702 C C . VAL A 1 93 ? 11.650 3.664 -22.367 1.00 65.19 93 VAL A C 1
ATOM 704 O O . VAL A 1 93 ? 12.353 3.281 -21.433 1.00 65.19 93 VAL A O 1
ATOM 707 N N . GLY A 1 94 ? 10.944 2.834 -23.121 1.00 68.44 94 GLY A N 1
ATOM 708 C CA . GLY A 1 94 ? 10.935 1.412 -22.896 1.00 68.44 94 GLY A CA 1
ATOM 709 C C . GLY A 1 94 ? 12.256 0.702 -23.112 1.00 68.44 94 GLY A C 1
ATOM 710 O O . GLY A 1 94 ? 12.661 -0.146 -22.316 1.00 68.44 94 GLY A O 1
ATOM 711 N N . LEU A 1 95 ? 12.966 1.097 -24.169 1.00 70.12 95 LEU A N 1
ATOM 712 C CA . LEU A 1 95 ? 14.305 0.595 -24.448 1.00 70.12 95 LEU A CA 1
ATOM 713 C C . LEU A 1 95 ? 15.264 0.945 -23.298 1.00 70.12 95 LEU A C 1
ATOM 715 O O . LEU A 1 95 ? 16.037 0.096 -22.858 1.00 70.12 95 LEU A O 1
ATOM 719 N N . VAL A 1 96 ? 15.169 2.171 -22.768 1.00 76.62 96 VAL A N 1
ATOM 720 C CA . VAL A 1 96 ? 15.976 2.632 -21.626 1.00 76.62 96 VAL A CA 1
ATOM 721 C C . VAL A 1 96 ? 15.656 1.831 -20.362 1.00 76.62 96 VAL A C 1
ATOM 723 O O . VAL A 1 96 ? 16.582 1.417 -19.666 1.00 76.62 96 VAL A O 1
ATOM 726 N N . LEU A 1 97 ? 14.378 1.540 -20.087 1.00 76.38 97 LEU A N 1
ATOM 727 C CA . LEU A 1 97 ? 13.990 0.678 -18.964 1.00 76.38 97 LEU A CA 1
ATOM 728 C C . LEU A 1 97 ? 14.490 -0.763 -19.140 1.00 76.38 97 LEU A C 1
ATOM 730 O O . LEU A 1 97 ? 14.964 -1.357 -18.173 1.00 76.38 97 LEU A O 1
ATOM 734 N N . MET A 1 98 ? 14.438 -1.315 -20.356 1.00 75.00 98 MET A N 1
ATOM 735 C CA . MET A 1 98 ? 14.930 -2.667 -20.647 1.00 75.00 98 MET A CA 1
ATOM 736 C C . MET A 1 98 ? 16.444 -2.780 -20.410 1.00 75.00 98 MET A C 1
ATOM 738 O O . MET A 1 98 ? 16.897 -3.700 -19.727 1.00 75.00 98 MET A O 1
ATOM 742 N N . PHE A 1 99 ? 17.228 -1.819 -20.912 1.00 81.88 99 PHE A N 1
ATOM 743 C CA . PHE A 1 99 ? 18.674 -1.766 -20.670 1.00 81.88 99 PHE A CA 1
ATOM 744 C C . PHE A 1 99 ? 19.007 -1.493 -19.197 1.00 81.88 99 PHE A C 1
ATOM 746 O O . PHE A 1 99 ? 19.901 -2.135 -18.646 1.00 81.88 99 PHE A O 1
ATOM 753 N N . GLY A 1 100 ? 18.265 -0.599 -18.537 1.00 83.56 100 GLY A N 1
ATOM 754 C CA . GLY A 1 100 ? 18.425 -0.316 -17.109 1.00 83.56 100 GLY A CA 1
ATOM 755 C C . GLY A 1 100 ? 18.174 -1.547 -16.235 1.00 83.56 100 GLY A C 1
ATOM 756 O O . GLY A 1 100 ? 18.984 -1.859 -15.361 1.00 83.56 100 GLY A O 1
ATOM 757 N N . GLY A 1 101 ? 17.107 -2.299 -16.518 1.00 81.62 101 GLY A N 1
ATOM 758 C CA . GLY A 1 101 ? 16.802 -3.559 -15.840 1.00 81.62 101 GLY A CA 1
ATOM 759 C C . GLY A 1 101 ? 17.882 -4.622 -16.049 1.00 81.62 101 GLY A C 1
ATOM 760 O O . GLY A 1 101 ? 18.280 -5.287 -15.094 1.00 81.62 101 GLY A O 1
ATOM 761 N N . LEU A 1 102 ? 18.421 -4.743 -17.267 1.00 88.44 102 LEU A N 1
ATOM 762 C CA . LEU A 1 102 ? 19.491 -5.695 -17.576 1.00 88.44 102 LEU A CA 1
ATOM 763 C C . LEU A 1 102 ? 20.776 -5.398 -16.785 1.00 88.44 102 LEU A C 1
ATOM 765 O O . LEU A 1 102 ? 21.384 -6.313 -16.230 1.00 88.44 102 LEU A O 1
ATOM 769 N N . ILE A 1 103 ? 21.156 -4.121 -16.679 1.00 85.25 103 ILE A N 1
ATOM 770 C CA . ILE A 1 103 ? 22.318 -3.674 -15.896 1.00 85.25 103 ILE A CA 1
ATOM 771 C C . ILE A 1 103 ? 22.121 -3.983 -14.407 1.00 85.25 103 ILE A C 1
ATOM 773 O O . ILE A 1 103 ? 23.021 -4.533 -13.771 1.00 85.25 103 ILE A O 1
ATOM 777 N N . PHE A 1 104 ? 20.940 -3.695 -13.854 1.00 83.31 104 PHE A N 1
ATOM 778 C CA . PHE A 1 104 ? 20.615 -4.014 -12.460 1.00 83.31 104 PHE A CA 1
ATOM 779 C C . PHE A 1 104 ? 20.617 -5.522 -12.183 1.00 83.31 104 PHE A C 1
ATOM 781 O O . PHE A 1 104 ? 21.090 -5.947 -11.130 1.00 83.31 104 PHE A O 1
ATOM 788 N N . MET A 1 105 ? 20.142 -6.337 -13.128 1.00 84.81 105 MET A N 1
ATOM 789 C CA . MET A 1 105 ? 20.152 -7.798 -13.018 1.00 84.81 105 MET A CA 1
ATOM 790 C C . MET A 1 105 ? 21.585 -8.349 -12.988 1.00 84.81 105 MET A C 1
ATOM 792 O O . MET A 1 105 ? 21.917 -9.165 -12.129 1.00 84.81 105 MET A O 1
ATOM 796 N N . LEU A 1 106 ? 22.453 -7.857 -13.880 1.00 86.81 106 LEU A N 1
ATOM 797 C CA . LEU A 1 106 ? 23.880 -8.196 -13.918 1.00 86.81 106 LEU A CA 1
ATOM 798 C C . LEU A 1 106 ? 24.596 -7.778 -12.629 1.00 86.81 106 LEU A C 1
ATOM 800 O O . LEU A 1 106 ? 25.364 -8.557 -12.066 1.00 86.81 106 LEU A O 1
ATOM 804 N N . TRP A 1 107 ? 24.310 -6.577 -12.128 1.00 82.44 107 TRP A N 1
ATOM 805 C CA . TRP A 1 107 ? 24.893 -6.074 -10.885 1.00 82.44 107 TRP A CA 1
ATOM 806 C C . TRP A 1 107 ? 24.417 -6.858 -9.656 1.00 82.44 107 TRP A C 1
ATOM 808 O O . TRP A 1 107 ? 25.210 -7.175 -8.769 1.00 82.44 107 TRP A O 1
ATOM 818 N N . GLY A 1 108 ? 23.131 -7.217 -9.616 1.00 81.06 108 GLY A N 1
ATOM 819 C CA . GLY A 1 108 ? 22.546 -8.054 -8.570 1.00 81.06 108 GLY A CA 1
ATOM 820 C C . GLY A 1 108 ? 23.154 -9.456 -8.542 1.00 81.06 108 GLY A C 1
ATOM 821 O O . GLY A 1 108 ? 23.493 -9.954 -7.468 1.00 81.06 108 GLY A O 1
ATOM 822 N N . LEU A 1 109 ? 23.376 -10.062 -9.714 1.00 86.50 109 LEU A N 1
ATOM 823 C CA . LEU A 1 109 ? 24.094 -11.333 -9.832 1.00 86.50 109 LEU A CA 1
ATOM 824 C C . LEU A 1 109 ? 25.542 -11.214 -9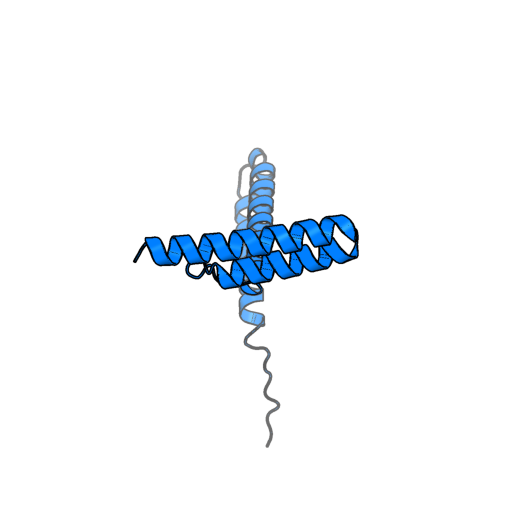.344 1.00 86.50 109 LEU A C 1
ATOM 826 O O . LEU A 1 109 ? 26.007 -12.078 -8.603 1.00 86.50 109 LEU A O 1
ATOM 830 N N . LEU A 1 110 ? 26.234 -10.132 -9.710 1.00 86.62 110 LEU A N 1
ATOM 831 C CA . LEU A 1 110 ? 27.621 -9.895 -9.313 1.00 86.62 110 LEU A CA 1
ATOM 832 C C . LEU A 1 110 ? 27.758 -9.720 -7.792 1.00 86.62 110 LEU A C 1
ATOM 834 O O . LEU A 1 110 ? 28.604 -10.363 -7.173 1.00 86.62 110 LEU A O 1
ATOM 838 N N . MET A 1 111 ? 26.885 -8.923 -7.169 1.00 83.12 111 MET A N 1
ATOM 839 C CA . MET A 1 111 ? 26.843 -8.761 -5.708 1.00 83.12 111 MET A CA 1
ATOM 840 C C . MET A 1 111 ? 26.443 -10.054 -4.990 1.00 83.12 111 MET A C 1
ATOM 842 O O . MET A 1 111 ? 26.983 -10.355 -3.927 1.00 83.12 111 MET A O 1
ATOM 846 N N . SER A 1 112 ? 25.540 -10.851 -5.570 1.00 74.88 112 SER A N 1
ATOM 847 C CA . SER A 1 112 ? 25.193 -12.172 -5.032 1.00 74.88 112 SER A CA 1
ATOM 848 C C . SER A 1 112 ? 26.378 -13.136 -5.048 1.00 74.88 112 SER A C 1
ATOM 850 O O . SER A 1 112 ? 26.447 -14.015 -4.192 1.00 74.88 112 SER A O 1
ATOM 852 N N . TRP A 1 113 ? 27.286 -12.998 -6.014 1.00 78.12 113 TRP A N 1
ATOM 853 C CA . TRP A 1 113 ? 28.484 -13.826 -6.113 1.00 78.12 113 TRP A CA 1
ATOM 854 C C . TRP A 1 113 ? 29.601 -13.346 -5.183 1.00 78.12 113 TRP A C 1
ATOM 856 O O . TRP A 1 113 ? 30.283 -14.167 -4.584 1.00 78.12 113 TRP A O 1
ATOM 866 N N . LEU A 1 114 ? 29.746 -12.029 -5.009 1.00 76.44 114 LEU A N 1
ATOM 867 C CA . LEU A 1 114 ? 30.759 -11.428 -4.135 1.00 76.44 114 LEU A CA 1
ATOM 868 C C . LEU A 1 114 ? 30.452 -11.597 -2.635 1.00 76.44 114 LEU A C 1
ATOM 870 O O . LEU A 1 114 ? 31.344 -11.479 -1.804 1.00 76.44 114 LEU A O 1
ATOM 874 N N . LYS A 1 115 ? 29.187 -11.858 -2.282 1.00 60.41 115 LYS A N 1
ATOM 875 C CA . LYS A 1 115 ? 28.745 -12.119 -0.902 1.00 60.41 115 LYS A CA 1
ATOM 876 C C . LYS A 1 115 ? 28.832 -13.608 -0.507 1.00 60.41 115 LYS A C 1
ATOM 878 O O . LYS A 1 115 ? 28.357 -13.970 0.570 1.00 60.41 115 LYS A O 1
ATOM 883 N N . ARG A 1 116 ? 29.376 -14.463 -1.377 1.00 49.19 116 ARG A N 1
ATOM 884 C CA . ARG A 1 116 ? 29.680 -15.871 -1.087 1.00 49.19 116 ARG A CA 1
ATOM 885 C C . ARG A 1 116 ? 31.115 -16.014 -0.595 1.00 49.19 116 ARG A C 1
ATOM 887 O O . ARG A 1 116 ? 31.331 -16.928 0.228 1.00 49.19 116 ARG A O 1
#

Foldseek 3Di:
DDDPDDPPPPPVVVVVVVVVVVVVLVVVLVPDDPVCSVVSVVVVVVVVVVVVVVVVVVVVCVVVDDPDPPDVVVVLVVQLVVLCVVCVVPVVSSVVSVVVSVVVVVVVVVVVVVVD